Protein AF-A0A7G2SG52-F1 (afdb_monomer)

Foldseek 3Di:
DDDDDDDPPPPPPQADPVPPRHGWDFDAFPLRHTDDTHDPVCVCVVCVVDDPCRRPPPPDDDPDDDPDDD

Sequence (70 aa):
MNITSFGYEFEAHATCDCGSGEYPRAISDARGIYICRACHVCEDRKLSGYRPEIFTNPQYAADERIEDDF

Mean predicted aligned error: 9.79 Å

Radius of gyration: 17.6 Å; Cα contacts (8 Å, |Δi|>4): 56; chains: 1; bounding box: 46×43×36 Å

Structure (mmCIF, N/CA/C/O backbone):
data_AF-A0A7G2SG52-F1
#
_entry.id   AF-A0A7G2SG52-F1
#
loop_
_atom_site.group_PDB
_atom_site.id
_atom_site.type_symbol
_atom_site.label_atom_id
_atom_site.label_alt_id
_atom_site.label_comp_id
_atom_site.label_asym_id
_atom_site.label_entity_id
_atom_site.label_seq_id
_atom_site.pdbx_PDB_ins_code
_atom_site.Cartn_x
_atom_site.Cartn_y
_atom_site.Cartn_z
_atom_site.occupancy
_atom_site.B_iso_or_equiv
_atom_site.auth_seq_id
_atom_site.auth_comp_id
_atom_site.auth_asym_id
_atom_site.auth_atom_id
_atom_site.pdbx_PDB_model_num
ATOM 1 N N . MET A 1 1 ? -27.124 35.075 16.222 1.00 37.88 1 MET A N 1
ATOM 2 C CA . MET A 1 1 ? -26.275 35.002 17.431 1.00 37.88 1 MET A CA 1
ATOM 3 C C . MET A 1 1 ? -25.657 33.616 17.432 1.00 37.88 1 MET A C 1
ATOM 5 O O . MET A 1 1 ? -26.377 32.649 17.603 1.00 37.88 1 MET A O 1
ATOM 9 N N . ASN A 1 2 ? -24.504 33.505 16.778 1.00 40.41 2 ASN A N 1
ATOM 10 C CA . ASN A 1 2 ? -23.155 33.539 17.369 1.00 40.41 2 ASN A CA 1
ATOM 11 C C . ASN A 1 2 ? -22.776 32.157 17.910 1.00 40.41 2 ASN A C 1
ATOM 13 O O . ASN A 1 2 ? -23.210 31.787 18.990 1.00 40.41 2 ASN A O 1
ATOM 17 N N . ILE A 1 3 ? -22.261 31.293 17.033 1.00 57.25 3 ILE A N 1
ATOM 18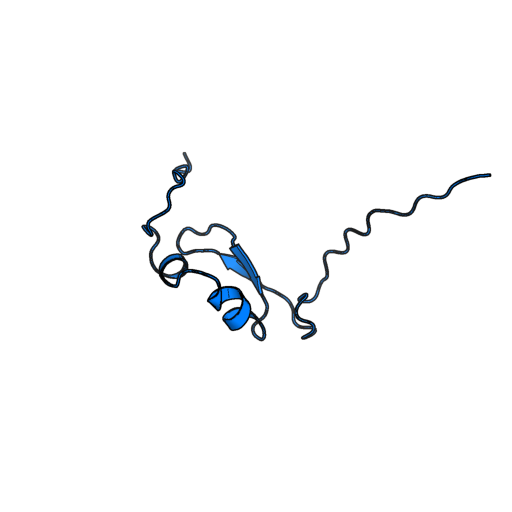 C CA . ILE A 1 3 ? -20.835 31.069 16.696 1.00 57.25 3 ILE A CA 1
ATOM 19 C C . ILE A 1 3 ? -20.045 30.403 17.825 1.00 57.25 3 ILE A C 1
ATOM 21 O O . ILE A 1 3 ? -19.602 31.075 18.745 1.00 57.25 3 ILE A O 1
ATOM 25 N N . THR A 1 4 ? -19.765 29.109 17.662 1.00 47.19 4 THR A N 1
ATOM 26 C CA . THR A 1 4 ? -18.507 28.498 18.113 1.00 47.19 4 THR A CA 1
ATOM 27 C C . THR A 1 4 ? -18.110 27.389 17.146 1.00 47.19 4 THR A C 1
ATOM 29 O O . THR A 1 4 ? -18.759 26.349 17.062 1.00 47.19 4 THR A O 1
ATOM 32 N N . SER A 1 5 ? -17.046 27.671 16.405 1.00 56.59 5 SER A N 1
ATOM 33 C CA . SER A 1 5 ?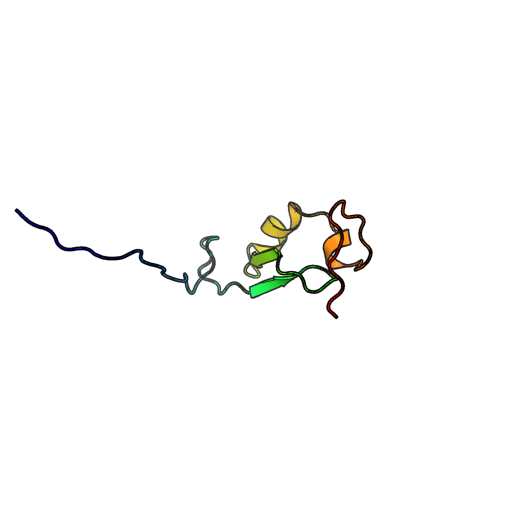 -16.177 26.753 15.683 1.00 56.59 5 SER A CA 1
ATOM 34 C C . SER A 1 5 ? -15.827 25.505 16.492 1.00 56.59 5 SER A C 1
ATOM 36 O O . SER A 1 5 ? -15.414 25.655 17.632 1.00 56.59 5 SER A O 1
ATOM 38 N N . PHE A 1 6 ? -15.860 24.328 15.874 1.00 46.03 6 PHE A N 1
ATOM 39 C CA . PHE A 1 6 ? -15.003 23.180 16.198 1.00 46.03 6 PHE A CA 1
ATOM 40 C C . PHE A 1 6 ? -14.847 22.441 14.869 1.00 46.03 6 PHE A C 1
ATOM 42 O O . PHE A 1 6 ? -15.785 21.836 14.378 1.00 46.03 6 PHE A O 1
ATOM 49 N N . GLY A 1 7 ? -13.856 22.823 14.071 1.00 46.06 7 GLY A N 1
ATOM 50 C CA . GLY A 1 7 ? -12.577 22.130 14.095 1.00 46.06 7 GLY A CA 1
ATOM 51 C C . GLY A 1 7 ? -12.654 21.064 13.011 1.00 46.06 7 GLY A C 1
ATOM 52 O O . GLY A 1 7 ? -13.479 20.167 13.092 1.00 46.06 7 GLY A O 1
ATOM 53 N N . TYR A 1 8 ? -11.849 21.185 11.958 1.00 50.03 8 TYR A N 1
ATOM 54 C CA . TYR A 1 8 ? -11.562 20.018 11.135 1.00 50.03 8 TYR A CA 1
ATOM 55 C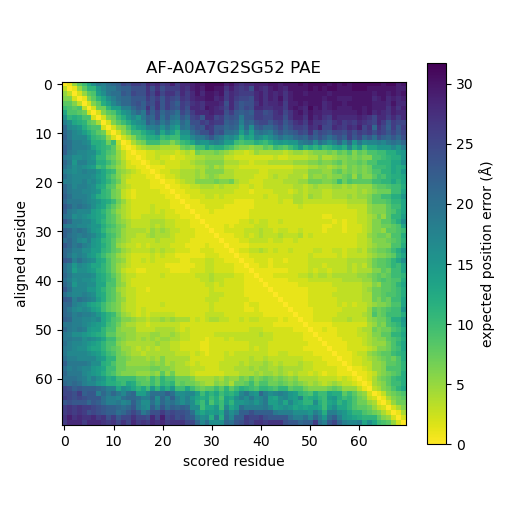 C . TYR A 1 8 ? -10.934 19.000 12.087 1.00 50.03 8 TYR A C 1
ATOM 57 O O . TYR A 1 8 ? -9.769 19.155 12.455 1.00 50.03 8 TYR A O 1
ATOM 65 N N . GLU A 1 9 ? -11.725 18.036 12.558 1.00 53.97 9 GLU A N 1
ATOM 66 C CA . GLU A 1 9 ? -11.239 16.856 13.260 1.00 53.97 9 GLU A CA 1
ATOM 67 C C . GLU A 1 9 ? -10.401 16.080 12.252 1.00 53.97 9 GLU A C 1
ATOM 69 O O . GLU A 1 9 ? -10.843 15.170 11.557 1.00 53.97 9 GLU A O 1
ATOM 74 N N . PHE A 1 10 ? -9.149 16.508 12.136 1.00 53.34 10 PHE A N 1
ATOM 75 C CA . PHE A 1 10 ? -8.064 15.753 11.551 1.00 53.34 10 PHE A CA 1
ATOM 76 C C . PHE A 1 10 ? -7.725 14.633 12.544 1.00 53.34 10 PHE A C 1
ATOM 78 O O . PHE A 1 10 ? -6.615 14.550 13.067 1.00 53.34 10 PHE A O 1
ATOM 85 N N . GLU A 1 11 ? -8.715 13.804 12.883 1.00 58.06 11 GLU A N 1
ATOM 86 C CA . GLU A 1 11 ? -8.481 12.559 13.588 1.00 58.06 11 GLU A CA 1
ATOM 87 C C . GLU A 1 11 ? -7.744 11.670 12.598 1.00 58.06 11 GLU A C 1
ATOM 89 O O . GLU A 1 11 ? -8.319 11.036 11.712 1.00 58.06 11 GLU A O 1
ATOM 94 N N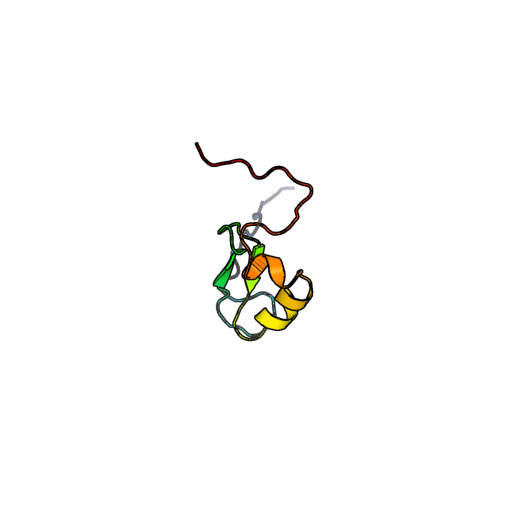 . ALA A 1 12 ? -6.419 11.669 12.713 1.00 60.41 12 ALA A N 1
ATOM 95 C CA . ALA A 1 12 ? -5.609 10.596 12.187 1.00 60.41 12 ALA A CA 1
ATOM 96 C C . ALA A 1 12 ? -6.102 9.317 12.872 1.00 60.41 12 ALA A C 1
ATOM 98 O O . ALA A 1 12 ? -5.650 8.990 13.967 1.00 60.41 12 ALA A O 1
ATOM 99 N N . HIS A 1 13 ? -7.086 8.651 12.258 1.00 67.19 13 HIS A N 1
ATOM 100 C CA . HIS A 1 13 ? -7.646 7.396 12.734 1.00 67.19 13 HIS A CA 1
ATOM 101 C C . HIS A 1 13 ? -6.479 6.467 13.069 1.00 67.19 13 HIS A C 1
ATOM 103 O O . HIS A 1 13 ? -5.722 6.053 12.187 1.00 67.19 13 HIS A O 1
ATOM 109 N N . ALA A 1 14 ? -6.301 6.199 14.366 1.00 83.88 14 ALA A N 1
ATOM 110 C CA . ALA A 1 14 ? -5.214 5.360 14.854 1.00 83.88 14 ALA A CA 1
ATOM 111 C C . ALA A 1 14 ? -5.317 3.944 14.265 1.00 83.88 14 ALA A C 1
ATOM 113 O O . ALA A 1 14 ? -4.311 3.269 14.079 1.00 83.88 14 ALA A O 1
ATOM 114 N N . THR A 1 15 ? -6.536 3.518 13.934 1.00 91.25 15 THR A N 1
ATOM 115 C CA . THR A 1 15 ? -6.862 2.210 13.375 1.00 91.25 15 THR A CA 1
ATOM 116 C C . THR A 1 15 ? -7.222 2.296 11.893 1.00 91.25 15 THR A C 1
ATOM 118 O O . THR A 1 15 ? -7.532 3.351 11.341 1.00 91.25 15 THR A O 1
ATOM 121 N N . CYS A 1 16 ? -7.155 1.156 11.217 1.00 89.19 16 CYS A N 1
ATOM 122 C CA . CYS A 1 16 ? -7.416 1.042 9.797 1.00 89.19 16 CYS A CA 1
ATOM 123 C C . CYS A 1 16 ? -8.899 1.294 9.498 1.00 89.19 16 CYS A C 1
ATOM 125 O O . CYS A 1 16 ? -9.792 0.675 10.076 1.00 89.19 16 CYS A O 1
ATOM 127 N N . ASP A 1 17 ? -9.135 2.119 8.484 1.00 87.75 17 ASP A N 1
ATOM 128 C CA . ASP A 1 17 ? -10.425 2.440 7.859 1.00 87.75 17 ASP A CA 1
ATOM 129 C C . ASP A 1 17 ? -11.232 1.230 7.348 1.00 87.75 17 ASP A C 1
ATOM 131 O O . ASP A 1 17 ? -12.418 1.351 7.059 1.00 87.75 17 ASP A O 1
ATOM 135 N N . CYS A 1 18 ? -10.624 0.046 7.239 1.00 89.81 18 CYS A N 1
ATOM 136 C CA . CYS A 1 18 ? -11.316 -1.154 6.770 1.00 89.81 18 CYS A CA 1
ATOM 137 C C . CYS A 1 18 ? -12.291 -1.768 7.792 1.00 89.81 18 CYS A C 1
ATOM 139 O O . CYS A 1 18 ? -12.983 -2.725 7.446 1.00 89.81 18 CYS A O 1
ATOM 141 N N . GLY A 1 19 ? -12.332 -1.243 9.022 1.00 89.06 19 GLY A N 1
ATOM 142 C CA . GLY A 1 19 ? -13.225 -1.704 10.087 1.00 89.06 19 GLY A CA 1
ATOM 143 C C . GLY A 1 19 ? -12.712 -2.904 10.889 1.00 89.06 19 GLY A C 1
ATOM 144 O O . GLY A 1 19 ? -13.441 -3.412 11.732 1.00 89.06 19 GLY A O 1
ATOM 145 N N . SER A 1 20 ? -11.471 -3.354 10.665 1.00 89.81 20 SER A N 1
ATOM 146 C CA . SER A 1 20 ? -10.862 -4.456 11.429 1.00 89.81 20 SER A CA 1
ATOM 147 C C . SER A 1 20 ? -10.428 -4.063 12.844 1.00 89.81 20 SER A C 1
ATOM 149 O O . SER A 1 20 ? -10.215 -4.938 13.673 1.00 89.81 20 SER A O 1
ATOM 151 N N . GLY A 1 21 ? -10.261 -2.765 13.122 1.00 90.94 21 GLY A N 1
ATOM 152 C CA . GLY A 1 21 ? -9.668 -2.281 14.374 1.00 90.94 21 GLY A CA 1
ATOM 153 C C . GLY A 1 21 ? -8.141 -2.416 14.439 1.00 90.94 21 GLY A C 1
ATOM 154 O O . GLY A 1 21 ? -7.537 -1.987 15.416 1.00 90.94 21 GLY A O 1
ATOM 155 N N . GLU A 1 22 ? -7.508 -2.952 13.394 1.00 93.06 22 GLU A N 1
ATOM 156 C CA . GLU A 1 22 ? -6.057 -3.144 13.315 1.00 93.06 22 GLU A CA 1
ATOM 157 C C . GLU A 1 22 ? -5.312 -1.856 12.964 1.00 93.06 22 GLU A C 1
ATOM 159 O O . GLU A 1 22 ? -5.851 -0.979 12.288 1.00 93.06 22 GLU A O 1
ATOM 164 N N . TYR A 1 23 ? -4.036 -1.763 13.335 1.00 92.50 23 TYR A N 1
ATOM 165 C CA . TYR A 1 23 ? -3.187 -0.639 12.937 1.00 92.50 23 TYR A CA 1
ATOM 166 C C . TYR A 1 23 ? -2.765 -0.761 11.463 1.00 92.50 23 TYR A C 1
ATOM 168 O O . TYR A 1 23 ? -2.276 -1.816 11.045 1.00 92.50 23 TYR A O 1
ATOM 176 N N . PRO A 1 24 ? -2.934 0.292 10.642 1.00 93.12 24 PRO A N 1
ATOM 177 C CA . PRO A 1 24 ? -2.489 0.256 9.262 1.00 93.12 24 PRO A CA 1
ATOM 178 C C . PRO A 1 24 ? -0.983 0.530 9.168 1.00 93.12 24 PRO A C 1
ATOM 180 O O . PRO A 1 24 ? -0.456 1.429 9.824 1.00 93.12 24 PRO A O 1
ATOM 183 N N . ARG A 1 25 ? -0.296 -0.191 8.283 1.00 94.06 25 ARG A N 1
ATOM 184 C CA . ARG A 1 25 ? 1.077 0.102 7.862 1.00 94.06 25 ARG A CA 1
ATOM 185 C C . ARG A 1 25 ? 1.075 0.887 6.554 1.00 94.06 25 ARG A C 1
ATOM 187 O O . ARG A 1 25 ? 0.165 0.744 5.737 1.00 94.06 25 ARG A O 1
ATOM 194 N N . ALA A 1 26 ? 2.094 1.718 6.358 1.00 94.50 26 ALA A N 1
ATOM 195 C CA . ALA A 1 26 ? 2.343 2.333 5.062 1.00 94.50 26 ALA A CA 1
ATOM 196 C C . ALA A 1 26 ? 2.847 1.265 4.080 1.00 94.50 26 ALA A C 1
ATOM 198 O O . ALA A 1 26 ? 3.734 0.478 4.417 1.00 94.50 26 ALA A O 1
ATOM 199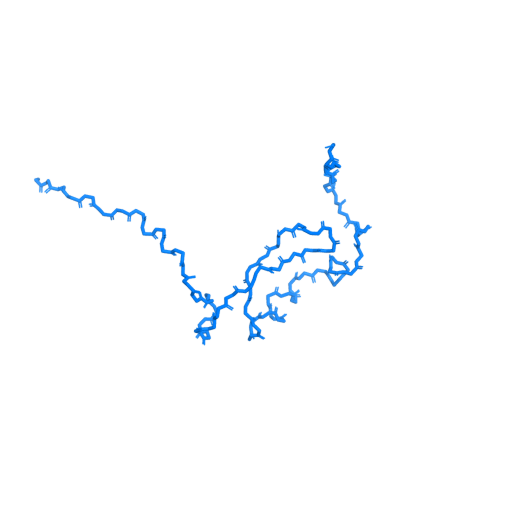 N N . ILE A 1 27 ? 2.261 1.236 2.887 1.00 94.88 27 ILE A N 1
ATOM 200 C CA . ILE A 1 27 ? 2.702 0.420 1.760 1.00 94.88 27 ILE A CA 1
ATOM 201 C C . ILE A 1 27 ? 3.312 1.356 0.725 1.00 94.88 27 ILE A C 1
ATOM 203 O O . ILE A 1 27 ? 2.683 2.344 0.333 1.00 94.88 27 ILE A O 1
ATOM 207 N N . SER A 1 28 ? 4.511 1.008 0.276 1.00 95.12 28 SER A N 1
ATOM 208 C CA . SER A 1 28 ? 5.217 1.692 -0.800 1.00 95.12 28 SER A CA 1
ATOM 209 C C . SER A 1 28 ? 5.390 0.772 -2.004 1.00 95.12 28 SER A C 1
ATOM 211 O O . SER A 1 28 ? 5.304 -0.452 -1.877 1.00 95.12 28 SER A O 1
ATOM 213 N N . ASP A 1 29 ? 5.629 1.363 -3.169 1.00 92.88 29 ASP A N 1
ATOM 214 C CA . ASP A 1 29 ? 6.036 0.635 -4.368 1.00 92.88 29 ASP A CA 1
ATOM 215 C C . ASP A 1 29 ? 7.506 0.157 -4.266 1.00 92.88 29 ASP A C 1
ATOM 217 O O . ASP A 1 29 ? 8.207 0.407 -3.281 1.00 92.88 29 ASP A O 1
ATOM 221 N N . ALA A 1 30 ? 8.000 -0.520 -5.304 1.00 93.25 30 ALA A N 1
ATOM 222 C CA . ALA A 1 30 ? 9.377 -1.006 -5.414 1.00 93.25 30 ALA A CA 1
ATOM 223 C C . ALA A 1 30 ? 10.428 0.119 -5.476 1.00 93.25 30 ALA A C 1
ATOM 225 O O . ALA A 1 30 ? 11.618 -0.155 -5.336 1.00 93.25 30 ALA A O 1
ATOM 226 N N . ARG A 1 31 ? 10.003 1.369 -5.696 1.00 90.44 31 ARG A N 1
ATOM 227 C CA . ARG A 1 31 ? 10.836 2.580 -5.674 1.00 90.44 31 ARG A CA 1
ATOM 228 C C . ARG A 1 31 ? 10.799 3.281 -4.313 1.00 90.44 31 ARG A C 1
ATOM 230 O O . ARG A 1 31 ? 11.512 4.257 -4.121 1.00 90.44 31 ARG A O 1
ATOM 237 N N . GLY A 1 32 ? 9.989 2.801 -3.368 1.00 90.75 32 GLY A N 1
ATOM 238 C CA . GLY A 1 32 ? 9.793 3.432 -2.065 1.00 90.75 32 GLY A CA 1
ATOM 239 C C . GLY A 1 32 ? 8.725 4.531 -2.049 1.00 90.75 32 GLY A C 1
ATOM 240 O O . GLY A 1 32 ? 8.497 5.129 -0.997 1.00 90.75 32 GLY A O 1
ATOM 241 N N . ILE A 1 33 ? 8.016 4.765 -3.156 1.00 89.12 33 ILE A N 1
ATOM 242 C CA . ILE A 1 33 ? 6.962 5.778 -3.261 1.00 89.12 33 ILE A CA 1
ATOM 243 C C . ILE A 1 33 ? 5.733 5.299 -2.491 1.00 89.12 33 ILE A C 1
ATOM 245 O O . ILE A 1 33 ? 5.253 4.184 -2.694 1.00 89.12 33 ILE A O 1
ATOM 249 N N . TYR A 1 34 ? 5.217 6.145 -1.599 1.00 92.81 34 TYR A N 1
ATOM 250 C CA . TYR A 1 34 ? 4.024 5.838 -0.814 1.00 92.81 34 TYR A CA 1
ATOM 251 C C . TYR A 1 34 ? 2.802 5.622 -1.717 1.00 92.81 34 TYR A C 1
ATOM 253 O O . TYR A 1 34 ? 2.456 6.485 -2.521 1.00 92.81 34 TYR A O 1
ATOM 261 N N . ILE A 1 35 ? 2.110 4.497 -1.522 1.00 92.38 35 ILE A N 1
ATOM 262 C CA . ILE A 1 35 ? 0.886 4.157 -2.252 1.00 92.38 35 ILE A CA 1
ATOM 263 C C . ILE A 1 35 ? -0.338 4.345 -1.354 1.00 92.38 35 ILE A C 1
ATOM 265 O O . ILE A 1 35 ? -1.256 5.101 -1.671 1.00 92.38 35 ILE A O 1
ATOM 269 N N . CYS A 1 36 ? -0.395 3.606 -0.244 1.00 93.00 36 CYS A N 1
ATOM 270 C CA . CYS A 1 36 ? -1.565 3.584 0.627 1.00 93.00 36 CYS A CA 1
ATOM 271 C C . CYS A 1 36 ? -1.231 3.083 2.037 1.00 93.00 36 CYS A C 1
ATOM 273 O O . CYS A 1 36 ? -0.134 2.602 2.317 1.00 93.00 36 CYS A O 1
ATOM 275 N N . ARG A 1 37 ? -2.214 3.173 2.934 1.00 93.56 37 ARG A N 1
ATOM 276 C CA . ARG A 1 37 ? -2.192 2.562 4.266 1.00 93.56 37 ARG A CA 1
ATOM 277 C C . ARG A 1 37 ? -3.100 1.335 4.290 1.00 93.56 37 ARG A C 1
ATOM 279 O O . ARG A 1 37 ? -4.283 1.439 3.951 1.00 93.56 37 ARG A O 1
ATOM 286 N N . ALA A 1 38 ? -2.578 0.195 4.727 1.00 94.19 38 ALA A N 1
ATOM 287 C CA . ALA A 1 38 ? -3.329 -1.054 4.830 1.00 94.19 38 ALA A CA 1
ATOM 288 C C . ALA A 1 38 ? -2.949 -1.822 6.100 1.00 94.19 38 ALA A C 1
ATOM 290 O O . ALA A 1 38 ? -1.811 -1.750 6.542 1.00 94.19 38 ALA A O 1
ATOM 291 N N . CYS A 1 39 ? -3.887 -2.548 6.701 1.00 95.25 39 CYS A N 1
ATOM 292 C CA . CYS A 1 39 ? -3.568 -3.540 7.732 1.00 95.25 39 CYS A CA 1
ATOM 293 C C . CYS A 1 39 ? -3.505 -4.937 7.103 1.00 95.25 39 CYS A C 1
ATOM 295 O O . CYS A 1 39 ? -3.995 -5.130 5.990 1.00 95.25 39 CYS A O 1
ATOM 297 N N . HIS A 1 40 ? -2.997 -5.925 7.841 1.00 95.31 40 HIS A N 1
ATOM 298 C CA . HIS A 1 40 ? -2.858 -7.307 7.361 1.00 95.31 40 HIS A CA 1
ATOM 299 C C . HIS A 1 40 ? -4.183 -7.955 6.902 1.00 95.31 40 HIS A C 1
ATOM 301 O O . HIS A 1 40 ? -4.163 -8.915 6.144 1.00 95.31 40 HIS A O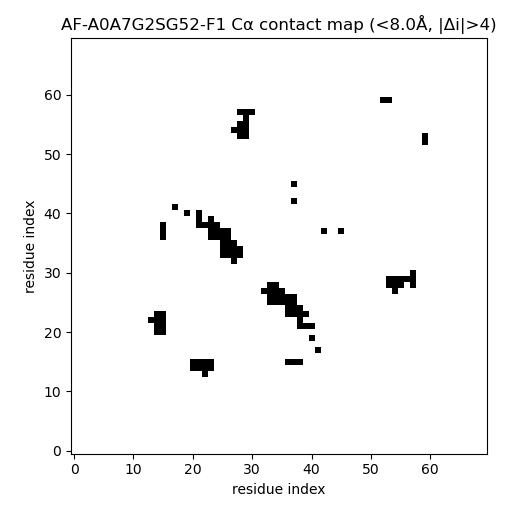 1
ATOM 307 N N . VAL A 1 41 ? -5.335 -7.428 7.338 1.00 96.00 41 VAL A N 1
ATOM 308 C CA . VAL A 1 41 ? -6.668 -7.932 6.960 1.00 96.00 41 VAL A CA 1
ATOM 309 C C . VAL A 1 41 ? -7.121 -7.413 5.594 1.00 96.00 41 VAL A C 1
ATOM 311 O O . VAL A 1 41 ? -7.804 -8.116 4.854 1.00 96.00 41 VAL A O 1
ATOM 314 N N . CYS A 1 42 ? -6.800 -6.160 5.262 1.00 95.12 42 CYS A N 1
ATOM 315 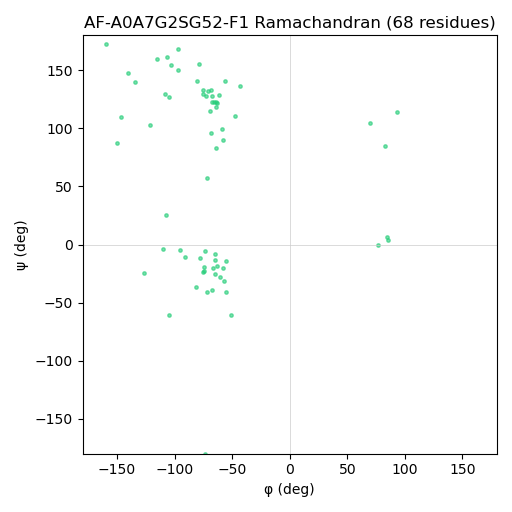C CA . CYS A 1 42 ? -7.306 -5.505 4.054 1.00 95.12 42 CYS A CA 1
ATOM 316 C C . CYS A 1 42 ? -6.240 -5.271 2.987 1.00 95.12 42 CYS A C 1
ATOM 318 O O . CYS A 1 42 ? -6.587 -4.790 1.909 1.00 95.12 42 CYS A O 1
ATOM 320 N N . GLU A 1 43 ? -4.983 -5.599 3.283 1.00 95.00 43 GLU A N 1
ATOM 321 C CA . GLU A 1 43 ? -3.844 -5.428 2.391 1.00 95.00 43 GLU A CA 1
ATOM 322 C C . GLU A 1 43 ? -4.107 -6.037 1.021 1.00 95.00 43 GLU A C 1
ATOM 324 O O . GLU A 1 43 ? -4.212 -5.280 0.064 1.00 95.00 43 GLU A O 1
ATOM 329 N N . ASP A 1 44 ? -4.359 -7.341 0.926 1.00 94.38 44 ASP A N 1
ATOM 330 C CA . ASP A 1 44 ? -4.577 -8.012 -0.362 1.00 94.38 44 ASP A CA 1
ATOM 331 C C . ASP A 1 44 ? -5.701 -7.366 -1.181 1.00 94.38 44 ASP A C 1
ATOM 333 O O . ASP A 1 44 ? -5.567 -7.154 -2.384 1.00 94.38 44 ASP A O 1
ATOM 337 N N . ARG A 1 45 ? -6.796 -6.973 -0.520 1.00 95.44 45 ARG A N 1
ATOM 338 C CA . ARG A 1 45 ? -7.931 -6.298 -1.167 1.00 95.44 45 ARG A CA 1
ATOM 339 C C . ARG A 1 45 ? -7.574 -4.897 -1.661 1.00 95.44 45 ARG A C 1
ATOM 341 O O . ARG A 1 45 ? -8.068 -4.472 -2.700 1.00 95.44 45 ARG A O 1
ATOM 348 N N . LYS A 1 46 ? -6.778 -4.140 -0.900 1.00 93.56 46 LYS A N 1
ATOM 349 C CA . LYS A 1 46 ? -6.317 -2.810 -1.323 1.00 93.56 46 LYS A CA 1
ATOM 350 C C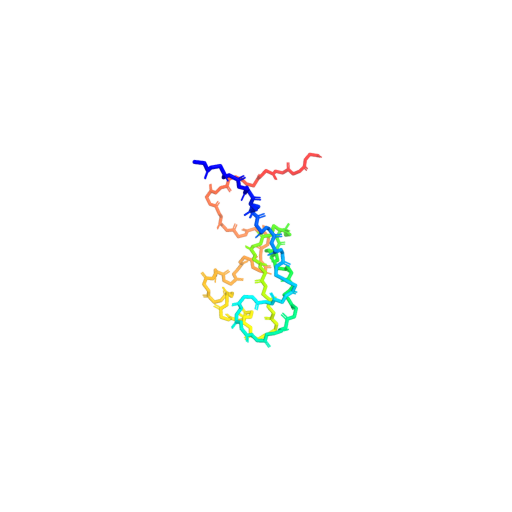 . LYS A 1 46 ? -5.285 -2.939 -2.445 1.00 93.56 46 LYS A C 1
ATOM 352 O O . LYS A 1 46 ? -5.356 -2.195 -3.418 1.00 93.56 46 LYS A O 1
ATOM 357 N N . LEU A 1 47 ? -4.372 -3.904 -2.343 1.00 94.38 47 LEU A N 1
ATOM 358 C CA . LEU A 1 47 ? -3.293 -4.115 -3.305 1.00 94.38 47 LEU A CA 1
ATOM 359 C C . LEU A 1 47 ? -3.767 -4.767 -4.611 1.00 94.38 47 LEU A C 1
ATOM 361 O O . LEU A 1 47 ? -3.155 -4.529 -5.646 1.00 94.38 47 LEU A O 1
ATOM 365 N N . SER A 1 48 ? -4.892 -5.493 -4.618 1.00 95.00 48 SER A N 1
ATOM 366 C CA . SER A 1 48 ? -5.441 -6.112 -5.837 1.00 95.00 48 SER A CA 1
ATOM 367 C C . SER A 1 48 ? -5.862 -5.109 -6.916 1.00 95.00 48 SER A C 1
ATOM 369 O O . SER A 1 48 ? -6.040 -5.492 -8.068 1.00 95.00 48 SER A O 1
ATOM 371 N N . GLY A 1 49 ? -6.056 -3.835 -6.554 1.00 92.12 49 GLY A N 1
ATOM 372 C CA . GLY A 1 49 ? -6.331 -2.762 -7.513 1.00 92.12 49 GLY A CA 1
ATOM 373 C C . GLY A 1 49 ? -5.091 -2.264 -8.262 1.00 92.12 49 GLY A C 1
ATOM 374 O O . GLY A 1 49 ? -5.223 -1.518 -9.229 1.00 92.12 49 GLY A O 1
ATOM 375 N N . TYR A 1 50 ? -3.896 -2.663 -7.829 1.00 92.81 50 TYR A N 1
ATOM 376 C CA . TYR A 1 50 ? -2.630 -2.219 -8.394 1.00 92.81 50 TYR A CA 1
ATOM 377 C C . TYR A 1 50 ? -2.014 -3.285 -9.300 1.00 92.81 50 TYR A C 1
ATOM 379 O O . TYR A 1 50 ? -2.234 -4.486 -9.148 1.00 92.81 50 TYR A O 1
ATOM 387 N N . ARG A 1 51 ? -1.183 -2.838 -10.245 1.00 92.88 51 ARG A N 1
ATOM 388 C CA . ARG A 1 51 ? -0.385 -3.736 -11.083 1.00 92.88 51 ARG A CA 1
ATOM 389 C C . ARG A 1 51 ? 0.665 -4.447 -10.214 1.00 92.88 51 ARG A C 1
ATOM 391 O O . ARG A 1 51 ? 1.436 -3.752 -9.560 1.00 92.88 51 ARG A O 1
ATOM 398 N N . PRO A 1 52 ? 0.779 -5.787 -10.232 1.00 92.94 52 PRO A N 1
ATOM 399 C CA . PRO A 1 52 ? 1.703 -6.513 -9.348 1.00 92.94 52 PRO A CA 1
ATOM 400 C C . PRO A 1 52 ? 3.175 -6.091 -9.479 1.00 92.94 52 PRO A C 1
ATOM 402 O O . PRO A 1 52 ? 3.939 -6.117 -8.514 1.00 92.94 52 PRO A O 1
ATOM 405 N N . GLU A 1 53 ? 3.579 -5.674 -10.678 1.00 93.25 53 GLU A N 1
ATOM 406 C CA . GLU A 1 53 ? 4.952 -5.250 -10.959 1.00 93.25 53 GLU A CA 1
ATOM 407 C C . GLU A 1 53 ? 5.373 -3.972 -10.233 1.00 93.25 53 GLU A C 1
ATOM 409 O O . GLU A 1 53 ? 6.570 -3.785 -10.026 1.00 93.25 53 GLU A O 1
ATOM 414 N N . ILE A 1 54 ? 4.436 -3.136 -9.762 1.00 93.00 54 ILE A N 1
ATOM 415 C CA . ILE A 1 54 ? 4.816 -1.942 -8.994 1.00 93.00 54 ILE A CA 1
ATOM 416 C C . ILE A 1 54 ? 5.475 -2.307 -7.667 1.00 93.00 54 ILE A C 1
ATOM 418 O O . ILE A 1 54 ? 6.260 -1.523 -7.162 1.00 93.00 54 ILE A O 1
ATOM 422 N N . PHE A 1 55 ? 5.193 -3.487 -7.107 1.00 94.31 55 PHE A N 1
ATOM 423 C CA . PHE A 1 55 ? 5.745 -3.927 -5.820 1.00 94.31 55 PHE A CA 1
ATOM 424 C C . PHE A 1 55 ? 7.055 -4.709 -5.955 1.00 94.31 55 PHE A C 1
ATOM 426 O O . PHE A 1 55 ? 7.709 -4.987 -4.956 1.00 94.31 55 PHE A O 1
ATOM 433 N N . THR A 1 56 ? 7.436 -5.093 -7.176 1.00 93.88 56 THR A N 1
ATOM 434 C CA . THR A 1 56 ? 8.565 -6.009 -7.415 1.00 93.88 56 THR A CA 1
ATOM 435 C C . THR A 1 56 ? 9.603 -5.474 -8.397 1.00 93.88 56 THR A C 1
ATOM 437 O O . THR A 1 56 ? 10.760 -5.879 -8.324 1.00 93.88 56 THR A O 1
ATOM 440 N N . ASN A 1 57 ? 9.228 -4.560 -9.295 1.00 91.38 57 ASN A N 1
ATOM 441 C CA . ASN A 1 57 ? 10.107 -4.040 -10.334 1.00 91.38 57 ASN A CA 1
ATOM 442 C C . ASN A 1 57 ? 10.260 -2.516 -10.214 1.00 91.38 57 ASN A C 1
ATOM 444 O O . ASN A 1 57 ? 9.392 -1.800 -10.699 1.00 91.38 57 ASN A O 1
ATOM 448 N N . PRO A 1 58 ? 11.374 -1.975 -9.692 1.00 89.12 58 PRO A N 1
ATOM 449 C CA . PRO A 1 58 ? 11.584 -0.525 -9.621 1.00 89.12 58 PRO A CA 1
ATOM 450 C C . PRO A 1 58 ? 11.684 0.150 -11.000 1.00 89.12 58 PRO A C 1
ATOM 452 O O . PRO A 1 58 ? 11.689 1.370 -11.090 1.00 89.12 58 PRO A O 1
ATOM 455 N N . GLN A 1 59 ? 11.737 -0.595 -12.102 1.00 88.88 59 GLN A N 1
ATOM 456 C CA . GLN A 1 59 ? 11.714 -0.076 -13.472 1.00 88.88 59 GLN A CA 1
ATOM 457 C C . GLN A 1 59 ? 10.372 -0.356 -14.171 1.00 88.88 59 GLN A C 1
ATOM 459 O O . GLN A 1 59 ? 10.321 -0.454 -15.395 1.00 88.88 59 GLN A O 1
ATOM 464 N N . TYR A 1 60 ? 9.271 -0.509 -13.420 1.00 88.69 60 TYR A N 1
ATOM 465 C CA . TYR A 1 60 ? 7.948 -0.654 -14.027 1.00 88.69 60 TYR A CA 1
ATOM 466 C C . TYR A 1 60 ? 7.632 0.537 -14.947 1.00 88.69 60 TYR A C 1
ATOM 468 O O . TYR A 1 60 ? 7.957 1.689 -14.641 1.00 88.69 60 TYR A O 1
ATOM 476 N N . ALA A 1 61 ? 6.988 0.250 -16.081 1.00 84.69 61 ALA A N 1
ATOM 477 C CA . ALA A 1 61 ? 6.546 1.282 -17.009 1.00 84.69 61 ALA A CA 1
ATOM 478 C C . ALA A 1 61 ? 5.510 2.187 -16.325 1.00 84.69 61 ALA A C 1
ATOM 480 O O . ALA A 1 61 ? 4.474 1.697 -15.858 1.00 84.69 61 ALA A O 1
ATOM 481 N N . ALA A 1 62 ? 5.816 3.479 -16.274 1.00 81.88 62 ALA A N 1
ATOM 482 C CA . ALA A 1 62 ? 4.950 4.557 -15.824 1.00 81.88 62 ALA A CA 1
ATOM 483 C C . ALA A 1 62 ? 5.070 5.697 -16.841 1.00 81.88 62 ALA A C 1
ATOM 485 O O . ALA A 1 62 ? 6.168 5.956 -17.333 1.00 81.88 62 ALA A O 1
ATOM 486 N N . ASP A 1 63 ? 3.955 6.347 -17.168 1.00 73.12 63 ASP A N 1
ATOM 487 C CA . ASP A 1 63 ? 3.955 7.481 -18.102 1.00 73.12 63 ASP A CA 1
ATOM 488 C C . ASP A 1 63 ? 4.535 8.752 -17.462 1.00 73.12 63 ASP A C 1
ATOM 490 O O . ASP A 1 63 ? 5.023 9.646 -18.155 1.00 73.12 63 ASP A O 1
ATOM 494 N N . GLU A 1 64 ? 4.514 8.826 -16.130 1.00 69.12 64 GLU A N 1
ATOM 4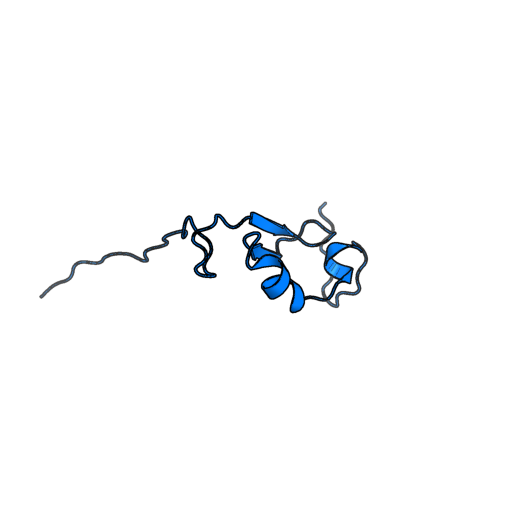95 C CA . GLU A 1 64 ? 5.141 9.906 -15.381 1.00 69.12 64 GLU A CA 1
ATOM 496 C C . GLU A 1 64 ? 6.660 9.733 -15.363 1.00 69.12 64 GLU A C 1
ATOM 498 O O . GLU A 1 64 ? 7.194 8.652 -15.091 1.00 69.12 64 GLU A O 1
ATOM 503 N N . ARG A 1 65 ? 7.372 10.831 -15.641 1.00 68.81 65 ARG A N 1
ATOM 504 C CA . ARG A 1 65 ? 8.813 10.891 -15.408 1.00 68.81 65 ARG A CA 1
ATOM 505 C C . ARG A 1 65 ? 9.036 10.748 -13.910 1.00 68.81 65 ARG A C 1
ATOM 507 O O . ARG A 1 65 ? 8.522 11.547 -13.136 1.00 68.81 65 ARG A O 1
ATOM 514 N N . ILE A 1 66 ? 9.816 9.750 -13.524 1.00 66.31 66 ILE A N 1
ATOM 515 C CA . ILE A 1 66 ? 10.326 9.652 -12.161 1.00 66.31 66 ILE A CA 1
ATOM 516 C C . ILE A 1 66 ? 11.291 10.824 -12.002 1.00 66.31 66 ILE A C 1
ATOM 518 O O . ILE A 1 66 ? 12.205 10.976 -12.817 1.00 66.31 66 ILE A O 1
ATOM 522 N N . GLU A 1 67 ? 11.055 11.688 -11.020 1.00 68.56 67 GLU A N 1
ATOM 523 C CA . GLU A 1 67 ? 12.081 12.640 -10.612 1.00 68.56 67 GLU A CA 1
ATOM 524 C C . GLU A 1 67 ? 13.195 11.831 -9.939 1.00 68.56 67 GLU A C 1
ATOM 526 O O . GLU A 1 67 ? 12.962 11.161 -8.933 1.00 68.56 67 GLU A O 1
ATOM 531 N N . ASP A 1 68 ? 14.379 11.808 -10.553 1.00 64.56 68 ASP A N 1
ATOM 532 C CA . ASP A 1 68 ? 15.581 11.304 -9.895 1.00 64.56 68 ASP A CA 1
ATOM 533 C C . ASP A 1 68 ? 15.910 12.261 -8.738 1.00 64.56 68 ASP A C 1
ATOM 535 O O . ASP A 1 68 ? 16.064 13.466 -8.954 1.00 64.56 68 ASP A O 1
ATOM 539 N N . ASP A 1 69 ? 15.989 11.732 -7.516 1.00 64.81 69 ASP A N 1
ATOM 540 C CA . ASP A 1 69 ? 16.444 12.485 -6.342 1.00 64.81 69 ASP A CA 1
ATOM 541 C C . ASP A 1 69 ? 17.922 12.872 -6.571 1.00 64.81 69 ASP A C 1
ATOM 543 O O . ASP A 1 69 ? 18.771 12.000 -6.785 1.00 64.81 69 ASP A O 1
ATOM 547 N N . PHE A 1 70 ? 18.203 14.181 -6.609 1.00 53.66 70 PHE A N 1
ATOM 548 C CA . PHE A 1 70 ? 19.544 14.760 -6.800 1.00 53.66 70 PHE A CA 1
ATOM 549 C C . PHE A 1 70 ? 20.435 14.619 -5.561 1.00 53.66 70 PHE A C 1
ATOM 551 O O . PHE A 1 70 ? 19.930 14.825 -4.433 1.00 53.66 70 PHE A O 1
#

Secondary structure (DSSP, 8-state):
-------------SS-TTTT-PPPEEEE-TT--EEEEE-TTTHHHHHTTS-GGGGT-TT---SSPP----

pLDDT: mean 81.63, std 17.02, range [37.88, 96.0]

Solvent-accessible surface area (backbone atoms only — not comparable to full-atom values): 4768 Å² total; per-residue (Å²): 136,85,87,81,89,80,71,86,80,79,69,74,65,77,40,29,91,86,72,77,71,41,61,47,42,83,39,50,36,45,76,65,50,80,73,51,74,37,24,94,87,46,32,67,72,63,52,67,80,51,69,74,52,45,62,72,34,68,79,55,91,62,95,66,81,76,81,77,86,129